Protein AF-A0A7J9GNS4-F1 (afdb_monomer)

Foldseek 3Di:
DVVLCVVQPDDCQSVVVVVVVVVQQVVAFDQDPVHRRHGQWDWDKAFDADPVRHTPHIDIDIHGDPDDPDD

Nearest PDB structures (foldseek):
  1w9k-assembly1_A  TM=9.152E-01  e=1.071E-05  Dictyostelium discoideum
  1b7t-assembly1_A  TM=8.888E-01  e=2.904E-05  Argopecten irradians
  7plz-assembly1_D  TM=8.388E-01  e=2.379E-05  Gallus gallus
  7pm6-assembly1_D  TM=8.193E-01  e=3.104E-05  Gallus gallus
  8efh-assembly1_A  TM=8.825E-01  e=5.285E-05  Homo sapiens

InterPro domains:
  IPR001609 Myosin head, motor domain-like [PF00063] (1-62)
  IPR001609 Myosin head, motor domain-like [PS51456] (1-71)
  IPR027417 P-loop containing nucleoside triphosphate hydrolase [SSF52540] (1-65)
  IPR036961 Kinesin motor domain superfamily [G3DSA:3.40.850.10] (1-67)

Structure (mmCIF, N/CA/C/O backbone):
data_AF-A0A7J9GNS4-F1
#
_entry.id   AF-A0A7J9GNS4-F1
#
loop_
_atom_site.group_PDB
_atom_site.id
_atom_site.type_symbol
_atom_site.labe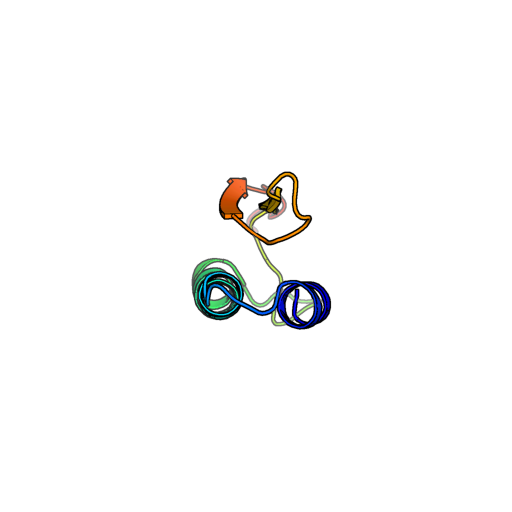l_atom_id
_atom_site.label_alt_id
_atom_site.label_comp_id
_atom_site.label_asym_id
_atom_site.label_entity_id
_atom_site.label_seq_id
_atom_site.pdbx_PDB_ins_code
_atom_site.Cartn_x
_atom_site.Cartn_y
_atom_site.Cartn_z
_atom_site.occupancy
_atom_site.B_iso_or_equiv
_atom_site.auth_seq_id
_atom_site.auth_comp_id
_atom_site.auth_asym_id
_atom_site.auth_atom_id
_atom_site.pdbx_PDB_model_num
ATOM 1 N N . MET A 1 1 ? 2.422 -3.526 5.660 1.00 64.12 1 MET A N 1
ATOM 2 C CA . MET A 1 1 ? 0.980 -3.357 5.968 1.00 64.12 1 MET A CA 1
ATOM 3 C C . MET A 1 1 ? 0.314 -4.586 6.586 1.00 64.12 1 MET A C 1
ATOM 5 O O . MET A 1 1 ? -0.722 -4.412 7.208 1.00 64.12 1 MET A O 1
ATOM 9 N N . GLN A 1 2 ? 0.886 -5.794 6.494 1.00 73.50 2 GLN A N 1
ATOM 10 C CA . GLN A 1 2 ? 0.250 -7.008 7.037 1.00 73.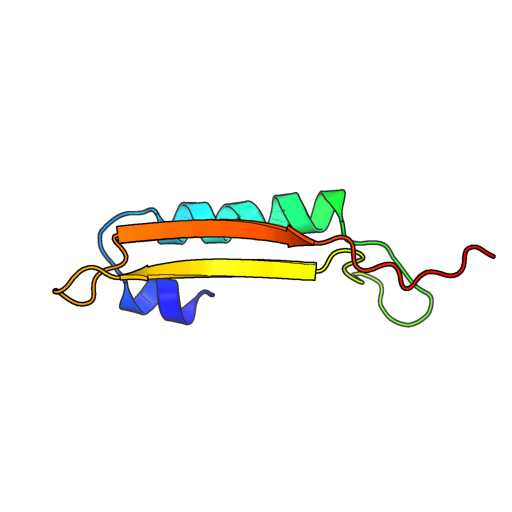50 2 GLN A CA 1
ATOM 11 C C . GLN A 1 2 ? -0.014 -6.956 8.553 1.00 73.50 2 GLN A C 1
ATOM 13 O O . GLN A 1 2 ? -1.061 -7.401 8.999 1.00 73.50 2 GLN A O 1
ATOM 18 N N . TYR A 1 3 ? 0.877 -6.338 9.334 1.00 75.94 3 TYR A N 1
ATOM 19 C CA . TYR A 1 3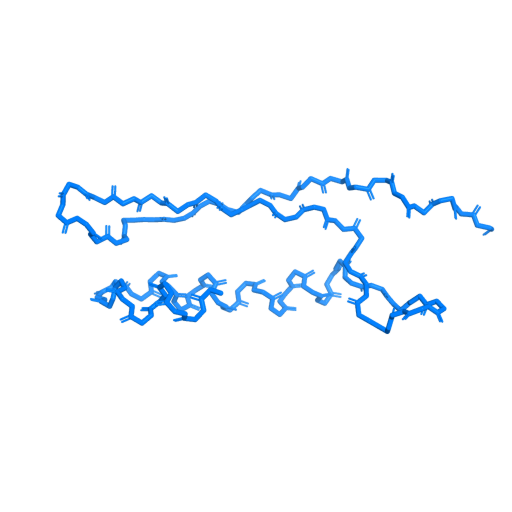 ? 0.679 -6.154 10.779 1.00 75.94 3 TYR A CA 1
ATOM 20 C C . TYR A 1 3 ? -0.561 -5.309 11.114 1.00 75.94 3 TYR A C 1
ATOM 22 O O . TYR A 1 3 ? -1.335 -5.630 12.007 1.00 75.94 3 TYR A O 1
ATOM 30 N N . LEU A 1 4 ? -0.776 -4.241 10.349 1.00 69.25 4 LEU A N 1
ATOM 31 C CA . LEU A 1 4 ? -1.869 -3.297 10.566 1.00 69.25 4 LEU A CA 1
ATOM 32 C C . LEU A 1 4 ? -3.213 -3.900 10.119 1.00 69.25 4 LEU A C 1
ATOM 34 O O . LEU A 1 4 ? -4.228 -3.685 10.771 1.00 69.25 4 LEU A O 1
ATOM 38 N N . ALA A 1 5 ? -3.189 -4.748 9.085 1.00 71.44 5 ALA A N 1
ATOM 39 C CA . ALA A 1 5 ? -4.317 -5.590 8.691 1.00 71.44 5 ALA A CA 1
ATOM 40 C C . ALA A 1 5 ? -4.676 -6.641 9.756 1.00 71.44 5 ALA A C 1
ATOM 42 O O . ALA A 1 5 ? -5.850 -6.856 10.033 1.00 71.44 5 ALA A O 1
ATOM 43 N N . ALA A 1 6 ? -3.674 -7.261 10.388 1.00 72.81 6 ALA A N 1
ATOM 44 C CA . ALA A 1 6 ? -3.893 -8.250 11.442 1.00 72.81 6 ALA A CA 1
ATOM 45 C C . ALA A 1 6 ? -4.501 -7.636 12.717 1.00 72.81 6 ALA A C 1
ATOM 47 O O . ALA A 1 6 ? -5.320 -8.274 13.372 1.00 72.81 6 ALA A O 1
ATOM 48 N N . LEU A 1 7 ? -4.131 -6.395 13.057 1.00 68.62 7 LEU A N 1
ATOM 49 C CA . LEU A 1 7 ? -4.679 -5.674 14.212 1.00 68.62 7 LEU A CA 1
ATOM 50 C C . LEU A 1 7 ? -6.046 -5.034 13.944 1.00 68.62 7 LEU A C 1
ATOM 52 O O . LEU A 1 7 ? -6.875 -4.960 14.845 1.00 68.62 7 LEU A O 1
ATOM 56 N N . GLY A 1 8 ? -6.285 -4.561 12.720 1.00 65.12 8 GLY A N 1
ATOM 57 C CA . GLY A 1 8 ? -7.519 -3.870 12.335 1.00 65.12 8 GLY A CA 1
ATOM 58 C C . GLY A 1 8 ? -8.717 -4.782 12.066 1.00 65.12 8 GLY A C 1
ATOM 59 O O . GLY A 1 8 ? -9.741 -4.278 11.606 1.00 65.12 8 GLY A O 1
ATOM 60 N N . GLY A 1 9 ? -8.582 -6.089 12.325 1.00 59.16 9 GLY A N 1
ATOM 61 C CA . GLY A 1 9 ? -9.494 -7.152 11.910 1.00 59.16 9 GLY A CA 1
ATOM 62 C C . GLY A 1 9 ? -10.971 -6.802 12.079 1.00 59.16 9 GLY A C 1
ATOM 63 O O . GLY A 1 9 ? -11.478 -6.689 13.197 1.00 59.16 9 GLY A O 1
ATOM 64 N N . GLY A 1 10 ? -11.675 -6.652 10.955 1.00 61.22 10 GLY A N 1
ATOM 65 C CA . GLY A 1 10 ? -13.130 -6.586 10.999 1.00 61.22 10 GLY A CA 1
ATOM 66 C C . GLY A 1 10 ? -13.852 -5.993 9.796 1.00 61.22 10 GLY A C 1
ATOM 67 O O . GLY A 1 10 ? -15.051 -6.237 9.704 1.00 61.22 10 GLY A O 1
ATOM 68 N N . SER A 1 11 ? -13.208 -5.240 8.893 1.00 64.25 11 SER A N 1
ATOM 69 C CA . SER A 1 11 ? -13.944 -4.582 7.793 1.00 64.25 11 SER A CA 1
ATOM 70 C C . SER A 1 11 ? -13.560 -5.029 6.382 1.00 64.25 11 SER A C 1
ATOM 72 O O . SER A 1 11 ? -14.255 -4.661 5.439 1.00 64.25 11 SER A O 1
ATOM 74 N N . GLY A 1 12 ? -12.508 -5.841 6.201 1.00 70.62 12 GLY A N 1
ATOM 75 C CA . GLY A 1 12 ? -12.078 -6.332 4.884 1.00 70.62 12 GLY A CA 1
ATOM 76 C C . GLY A 1 12 ? -11.378 -5.275 4.020 1.00 70.62 12 GLY A C 1
ATOM 77 O O . GLY A 1 12 ? -10.716 -5.618 3.038 1.00 70.62 12 GLY A O 1
ATOM 78 N N . ILE A 1 13 ? -11.437 -4.003 4.422 1.00 74.50 13 ILE A N 1
ATOM 79 C CA . ILE A 1 13 ? -10.747 -2.871 3.793 1.00 74.50 13 ILE A CA 1
ATOM 80 C C . ILE A 1 13 ? -9.230 -3.094 3.827 1.00 74.50 13 ILE A C 1
ATOM 82 O O . ILE A 1 13 ? -8.519 -2.793 2.871 1.00 74.50 13 ILE A O 1
ATOM 86 N N . GLU A 1 14 ? -8.715 -3.690 4.901 1.00 76.19 14 GLU A N 1
ATOM 87 C CA . GLU A 1 14 ? -7.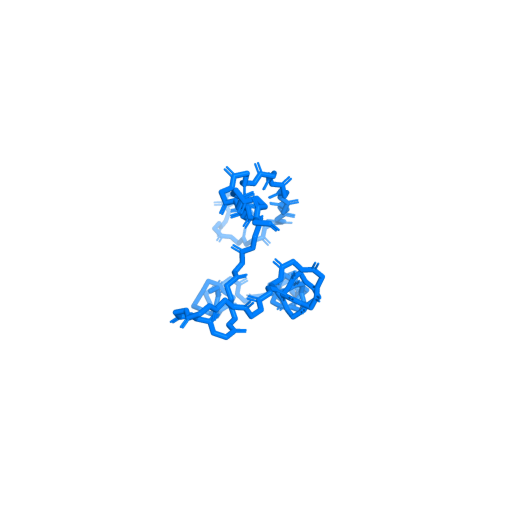310 -4.057 5.034 1.00 76.19 14 GLU A CA 1
ATOM 88 C C . GLU A 1 14 ? -6.829 -5.003 3.928 1.00 76.19 14 GLU A C 1
ATOM 90 O O . GLU A 1 14 ? -5.698 -4.887 3.448 1.00 76.19 14 GLU A O 1
ATOM 95 N N . TYR A 1 15 ? -7.700 -5.909 3.484 1.00 78.06 15 TYR A N 1
ATOM 96 C CA . TYR A 1 15 ? -7.392 -6.862 2.431 1.00 78.06 15 TYR A CA 1
ATOM 97 C C . TYR A 1 15 ? -7.413 -6.198 1.052 1.00 78.06 15 TYR A C 1
ATOM 99 O O . TYR A 1 15 ? -6.557 -6.497 0.216 1.00 78.06 15 TYR A O 1
ATOM 107 N N . GLU A 1 16 ? -8.319 -5.244 0.829 1.00 78.69 16 GLU A N 1
ATOM 108 C CA . GLU A 1 16 ? -8.310 -4.425 -0.384 1.00 78.69 16 GLU A CA 1
ATOM 109 C C . GLU A 1 16 ? -7.031 -3.594 -0.489 1.00 78.69 16 GLU A C 1
ATOM 111 O O . GLU A 1 16 ? -6.359 -3.638 -1.516 1.00 78.69 16 GLU A O 1
ATOM 116 N N . ILE A 1 17 ? -6.615 -2.931 0.594 1.00 77.31 17 ILE A N 1
ATOM 117 C CA . ILE A 1 17 ? -5.371 -2.147 0.618 1.00 77.31 17 ILE A CA 1
ATOM 118 C C . ILE A 1 17 ? -4.152 -3.029 0.298 1.00 77.31 17 ILE A C 1
ATOM 120 O O . ILE A 1 17 ? -3.246 -2.605 -0.430 1.00 77.31 17 ILE A O 1
ATOM 124 N N . LEU A 1 18 ? -4.116 -4.258 0.827 1.00 79.50 18 LEU A N 1
ATOM 125 C CA . LEU A 1 18 ? -3.058 -5.227 0.531 1.00 79.50 18 LEU A CA 1
ATOM 126 C C . LEU A 1 18 ? -3.081 -5.677 -0.936 1.00 79.50 18 LEU A C 1
ATOM 128 O O . LEU A 1 18 ? -2.016 -5.796 -1.541 1.00 79.50 18 LEU A O 1
ATOM 132 N N . LYS A 1 19 ? -4.263 -5.867 -1.534 1.00 81.94 19 LYS A N 1
ATOM 133 C CA . LYS A 1 19 ? -4.416 -6.187 -2.965 1.00 81.94 19 LYS A CA 1
ATOM 134 C C . LYS A 1 19 ? -3.981 -5.051 -3.889 1.00 81.94 19 LYS A C 1
ATOM 136 O O . LYS A 1 19 ? -3.550 -5.315 -5.010 1.00 81.94 19 LYS A O 1
ATOM 141 N N . THR A 1 20 ? -4.026 -3.804 -3.429 1.00 79.56 20 THR A N 1
ATOM 142 C CA . THR A 1 20 ? -3.576 -2.658 -4.228 1.00 79.56 20 THR A CA 1
ATOM 143 C C . THR A 1 20 ? -2.047 -2.585 -4.352 1.00 79.56 20 THR A C 1
ATOM 145 O O . THR A 1 20 ? -1.548 -1.960 -5.285 1.00 79.56 20 THR A O 1
ATOM 148 N N . ASN A 1 21 ? -1.271 -3.217 -3.456 1.00 78.88 21 ASN A N 1
ATOM 149 C CA . ASN A 1 21 ? 0.201 -3.250 -3.551 1.00 78.88 21 ASN A CA 1
ATOM 150 C C . ASN A 1 21 ? 0.687 -3.888 -4.869 1.00 78.88 21 ASN A C 1
ATOM 152 O O . ASN A 1 21 ? 1.341 -3.178 -5.625 1.00 78.88 21 ASN A O 1
ATOM 156 N N . PRO A 1 22 ? 0.326 -5.146 -5.200 1.00 83.00 22 PRO A N 1
ATOM 157 C CA . PRO A 1 22 ? 0.739 -5.787 -6.450 1.00 83.00 22 PRO A CA 1
ATOM 158 C C . PRO A 1 22 ? 0.396 -4.986 -7.709 1.00 83.00 22 PRO A C 1
ATOM 160 O O . PRO A 1 22 ? 1.185 -4.946 -8.645 1.00 83.00 22 PRO A O 1
ATOM 163 N N . ILE A 1 23 ? -0.764 -4.321 -7.722 1.00 80.94 23 ILE A N 1
ATOM 164 C CA . ILE A 1 23 ? -1.202 -3.498 -8.856 1.00 80.94 23 ILE A CA 1
ATOM 165 C C . ILE A 1 23 ? -0.264 -2.298 -9.020 1.00 80.94 23 ILE A C 1
ATOM 167 O O . ILE A 1 23 ? 0.256 -2.053 -10.103 1.00 80.94 23 ILE A O 1
ATOM 171 N N . LEU A 1 24 ? -0.008 -1.564 -7.937 1.00 77.75 24 LEU A N 1
ATOM 172 C CA . LEU A 1 24 ? 0.871 -0.395 -7.973 1.00 77.75 24 LEU A CA 1
ATOM 173 C C . LEU A 1 24 ? 2.329 -0.774 -8.260 1.00 77.75 24 LEU A C 1
ATOM 175 O O . LEU A 1 24 ? 3.025 -0.030 -8.942 1.00 77.75 24 LEU A O 1
ATOM 179 N N . GLU A 1 25 ? 2.774 -1.938 -7.789 1.00 79.62 25 GLU A N 1
ATOM 180 C CA . GLU A 1 25 ? 4.090 -2.480 -8.124 1.00 79.62 25 GLU A CA 1
ATOM 181 C C . GLU A 1 25 ? 4.188 -2.832 -9.614 1.00 79.62 25 GLU A C 1
ATOM 183 O O . GLU A 1 25 ? 5.149 -2.434 -10.261 1.00 79.62 25 GLU A O 1
ATOM 188 N N . ALA A 1 26 ? 3.172 -3.473 -10.198 1.00 76.81 26 ALA A N 1
ATOM 189 C CA . ALA A 1 26 ? 3.166 -3.810 -11.622 1.00 76.81 26 ALA A CA 1
ATOM 190 C C . ALA A 1 26 ? 3.208 -2.575 -12.542 1.00 76.81 26 ALA A C 1
ATOM 192 O O . ALA A 1 26 ? 3.828 -2.623 -13.602 1.00 76.81 26 ALA A O 1
ATOM 193 N N . PHE A 1 27 ? 2.565 -1.469 -12.151 1.00 75.81 27 PHE A N 1
ATOM 194 C CA . PHE A 1 27 ? 2.544 -0.238 -12.954 1.00 75.81 27 PHE A CA 1
ATOM 195 C C . PHE A 1 27 ? 3.709 0.713 -12.680 1.00 75.81 27 PHE A C 1
ATOM 197 O O . PHE A 1 27 ? 4.038 1.538 -13.531 1.00 75.81 27 PHE A O 1
ATOM 204 N N . GLY A 1 28 ? 4.288 0.663 -11.485 1.00 71.50 28 GLY A N 1
ATOM 205 C CA . GLY A 1 28 ? 5.199 1.700 -11.018 1.00 71.50 28 GLY A CA 1
ATOM 206 C C . GLY A 1 28 ? 6.570 1.204 -10.580 1.00 71.50 28 GLY A C 1
ATOM 207 O O . GLY A 1 28 ? 7.437 2.037 -10.301 1.00 71.50 28 GLY A O 1
ATOM 208 N N . ASN A 1 29 ? 6.794 -0.110 -10.526 1.00 79.50 29 ASN A N 1
ATOM 209 C CA . ASN A 1 29 ? 8.122 -0.654 -10.304 1.00 79.50 29 ASN A CA 1
ATOM 210 C C . ASN A 1 29 ? 8.799 -0.934 -11.640 1.00 79.50 29 ASN A C 1
ATOM 212 O O . ASN A 1 29 ? 8.207 -1.470 -12.573 1.00 79.50 29 ASN A O 1
ATOM 216 N N . ALA A 1 30 ? 10.071 -0.572 -11.709 1.00 75.44 30 ALA A N 1
ATOM 217 C CA . ALA A 1 30 ? 10.926 -0.878 -12.835 1.00 75.44 30 ALA A CA 1
ATOM 218 C C . ALA A 1 30 ? 12.203 -1.543 -12.332 1.00 75.44 30 ALA A C 1
ATOM 220 O O . ALA A 1 30 ? 12.706 -1.249 -11.239 1.00 75.44 30 ALA A O 1
ATOM 221 N N . LYS A 1 31 ? 12.758 -2.414 -13.169 1.00 79.62 31 LYS A N 1
ATOM 222 C CA . LYS A 1 31 ? 14.093 -2.951 -12.957 1.00 79.62 31 LYS A CA 1
ATOM 223 C C . LYS A 1 31 ? 15.128 -1.845 -13.152 1.00 79.62 31 LYS A C 1
ATOM 225 O O . LYS A 1 31 ? 15.137 -1.153 -14.165 1.00 79.62 31 LYS A O 1
ATOM 230 N N . THR A 1 32 ? 16.020 -1.705 -12.180 1.00 75.06 32 THR A N 1
ATOM 231 C CA . THR A 1 32 ? 17.188 -0.817 -12.231 1.00 75.06 32 THR A CA 1
ATOM 232 C C . THR A 1 32 ? 18.461 -1.645 -12.090 1.00 75.06 32 THR A C 1
ATOM 234 O O . THR A 1 32 ? 18.412 -2.798 -11.675 1.00 75.06 32 THR A O 1
ATOM 237 N N . LEU A 1 33 ? 19.623 -1.048 -12.363 1.00 75.06 33 LEU A N 1
ATOM 238 C CA . LEU A 1 33 ? 20.920 -1.720 -12.201 1.00 75.06 33 LEU A CA 1
ATOM 239 C C . LEU A 1 33 ? 21.199 -2.210 -10.763 1.00 75.06 33 LEU A C 1
ATOM 241 O O . LEU A 1 33 ? 22.029 -3.092 -10.580 1.00 75.06 33 LEU A O 1
ATOM 245 N N . ARG A 1 34 ? 20.543 -1.633 -9.742 1.00 77.38 34 ARG A N 1
ATOM 246 C CA . ARG A 1 34 ? 20.776 -1.949 -8.315 1.00 77.38 34 ARG A CA 1
ATOM 247 C C . ARG A 1 34 ? 19.623 -2.698 -7.645 1.00 77.38 34 ARG A C 1
ATOM 249 O O . ARG A 1 34 ? 19.839 -3.311 -6.607 1.00 77.38 34 ARG A O 1
ATOM 256 N N . ASN A 1 35 ? 18.411 -2.609 -8.187 1.00 77.81 35 ASN A N 1
ATOM 257 C CA . ASN A 1 35 ? 17.220 -3.251 -7.639 1.00 77.81 35 ASN A CA 1
ATOM 258 C C . ASN A 1 35 ? 16.262 -3.611 -8.779 1.00 77.81 35 ASN A C 1
ATOM 260 O O . ASN A 1 35 ? 15.814 -2.727 -9.516 1.00 77.81 35 ASN A O 1
ATOM 264 N N . ASP A 1 36 ? 15.930 -4.894 -8.888 1.00 79.00 36 ASP A N 1
ATOM 265 C CA . ASP A 1 36 ? 15.011 -5.426 -9.895 1.00 79.00 36 ASP A CA 1
ATOM 266 C C . ASP A 1 36 ? 13.551 -4.979 -9.689 1.00 79.00 36 ASP A C 1
ATOM 268 O O . ASP A 1 36 ? 12.774 -5.017 -10.638 1.00 79.00 36 ASP A O 1
ATOM 272 N N . ASN A 1 37 ? 13.185 -4.508 -8.490 1.00 77.50 37 ASN A N 1
ATOM 273 C CA . ASN A 1 37 ? 11.835 -4.054 -8.138 1.00 77.50 37 ASN A CA 1
ATOM 274 C C . ASN A 1 37 ? 11.866 -2.634 -7.538 1.00 77.50 37 ASN A C 1
ATOM 276 O O . ASN A 1 37 ? 11.439 -2.400 -6.406 1.00 77.50 37 ASN A O 1
ATOM 280 N N . SER A 1 38 ? 12.460 -1.677 -8.261 1.00 72.06 38 SER A N 1
ATOM 281 C CA . SER A 1 38 ? 12.570 -0.293 -7.792 1.00 72.06 38 SER A CA 1
ATOM 282 C C . SER A 1 38 ? 11.283 0.480 -8.077 1.00 72.06 38 SER A C 1
ATOM 284 O O . SER A 1 38 ? 10.960 0.745 -9.236 1.00 72.06 38 SER A O 1
ATOM 286 N N . SER A 1 39 ? 10.560 0.885 -7.030 1.00 72.25 39 SER A N 1
ATOM 287 C CA . SER A 1 39 ? 9.409 1.783 -7.166 1.00 72.25 39 SER A CA 1
ATOM 288 C C . SER A 1 39 ? 9.847 3.161 -7.660 1.00 72.25 39 SER A C 1
ATOM 290 O O . SER A 1 39 ? 10.676 3.837 -7.049 1.00 72.25 39 SER A O 1
ATOM 292 N N . ARG A 1 40 ? 9.264 3.595 -8.778 1.00 74.00 40 ARG A N 1
ATOM 293 C CA . ARG A 1 40 ? 9.514 4.897 -9.420 1.00 74.00 40 ARG A CA 1
ATOM 294 C C . ARG A 1 40 ? 8.468 5.955 -9.056 1.00 74.00 40 ARG A C 1
ATOM 296 O O . ARG A 1 40 ? 8.451 7.048 -9.616 1.00 74.00 40 ARG A O 1
ATOM 303 N N . PHE A 1 41 ? 7.611 5.639 -8.093 1.00 74.88 41 PHE A N 1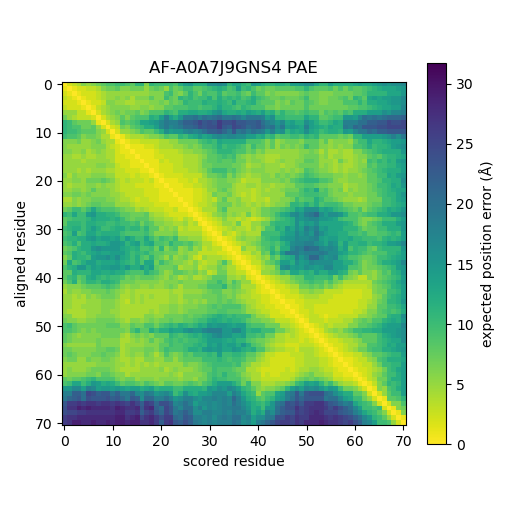
ATOM 304 C CA . PHE A 1 41 ? 6.606 6.525 -7.524 1.00 74.88 41 PHE A CA 1
ATOM 305 C C . PHE A 1 41 ? 6.722 6.530 -5.999 1.00 74.88 41 PHE A C 1
ATOM 307 O O . PHE A 1 41 ? 7.048 5.521 -5.375 1.00 74.88 41 PHE A O 1
ATOM 314 N N . GLY A 1 42 ? 6.440 7.680 -5.396 1.00 75.19 42 GLY A N 1
ATOM 315 C CA . GLY A 1 42 ? 6.197 7.785 -3.968 1.00 75.19 42 GLY A CA 1
ATOM 316 C C . GLY A 1 42 ? 4.791 7.287 -3.670 1.00 75.19 42 GLY A C 1
ATOM 317 O O . GLY A 1 42 ? 3.824 7.761 -4.268 1.00 75.19 42 GLY A O 1
ATOM 318 N N . LYS A 1 43 ? 4.672 6.337 -2.745 1.00 78.19 43 LYS A N 1
ATOM 319 C CA . LYS A 1 43 ? 3.384 5.844 -2.263 1.00 78.19 43 LYS A CA 1
ATOM 320 C C . LYS A 1 43 ? 3.105 6.425 -0.883 1.00 78.19 43 LYS A C 1
ATOM 322 O O . LYS A 1 43 ? 3.797 6.080 0.071 1.00 78.19 43 LYS A O 1
ATOM 327 N N . LEU A 1 44 ? 2.078 7.262 -0.773 1.00 82.00 44 LEU A N 1
ATOM 328 C CA . LEU A 1 44 ? 1.539 7.701 0.509 1.00 82.00 44 LEU A CA 1
ATOM 329 C C . LEU A 1 44 ? 0.258 6.918 0.793 1.00 82.00 44 LEU A C 1
ATOM 331 O O . LEU A 1 44 ? -0.638 6.855 -0.047 1.00 82.00 44 LEU A O 1
ATOM 335 N N . ILE A 1 45 ? 0.186 6.293 1.964 1.00 83.50 45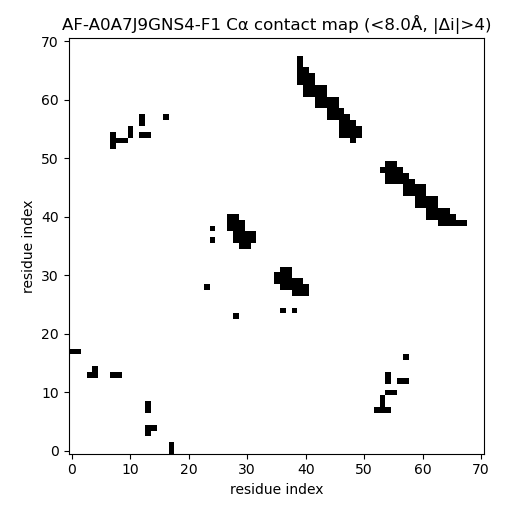 ILE A N 1
ATOM 336 C CA . ILE A 1 45 ? -0.988 5.542 2.411 1.00 83.50 45 ILE A CA 1
ATOM 337 C C . ILE A 1 45 ? -1.467 6.185 3.704 1.00 83.50 45 ILE A C 1
ATOM 339 O O . ILE A 1 45 ? -0.823 6.054 4.741 1.00 83.50 45 ILE A O 1
ATOM 343 N N . GLU A 1 46 ? -2.589 6.884 3.627 1.00 85.62 46 GLU A N 1
ATOM 344 C CA . GLU A 1 46 ? -3.291 7.439 4.779 1.00 85.62 46 GLU A CA 1
ATOM 345 C C . GLU A 1 46 ? -4.282 6.389 5.276 1.00 85.62 46 GLU A C 1
ATOM 347 O O . GLU A 1 46 ? -5.101 5.894 4.503 1.00 85.62 46 GLU A O 1
ATOM 352 N N . ILE A 1 47 ? -4.203 6.023 6.553 1.00 83.56 47 ILE A N 1
ATOM 353 C CA . ILE A 1 47 ? -5.113 5.059 7.180 1.00 83.56 47 ILE A CA 1
ATOM 354 C C . ILE A 1 47 ? -5.961 5.820 8.187 1.00 83.56 47 ILE A C 1
ATOM 356 O O . ILE A 1 47 ? -5.432 6.465 9.090 1.00 83.56 47 ILE A O 1
ATOM 360 N N . HIS A 1 48 ? -7.276 5.771 8.010 1.00 85.38 48 HIS A N 1
ATOM 361 C CA . HIS A 1 48 ? -8.232 6.460 8.860 1.00 85.38 48 HIS A CA 1
ATOM 362 C C . HIS A 1 48 ? -8.771 5.484 9.899 1.00 85.38 48 HIS A C 1
ATOM 364 O O . HIS A 1 48 ? -9.348 4.447 9.558 1.00 85.38 48 HIS A O 1
ATOM 370 N N . PHE A 1 49 ? -8.611 5.838 11.170 1.00 83.25 49 PHE A N 1
ATOM 371 C CA . PHE A 1 49 ? -9.138 5.072 12.292 1.00 83.25 49 PHE A CA 1
ATOM 372 C C . PHE A 1 49 ? -10.407 5.734 12.828 1.00 83.25 49 PHE A C 1
ATOM 374 O O . PHE A 1 49 ? -10.524 6.956 12.861 1.00 83.25 49 PHE A O 1
ATOM 381 N N . SER A 1 50 ? -11.368 4.911 13.231 1.00 82.56 50 SER A N 1
ATOM 382 C CA . SER A 1 50 ? -12.535 5.345 14.002 1.00 82.56 50 SER A CA 1
ATOM 383 C C . SER A 1 50 ? -12.158 5.589 15.467 1.00 82.56 50 SER A C 1
ATOM 385 O O . SER A 1 50 ? -11.133 5.092 15.932 1.00 82.56 50 SER A O 1
ATOM 387 N N . GLU A 1 51 ? -13.020 6.271 16.228 1.00 83.56 51 GLU A N 1
ATOM 388 C CA . GLU A 1 51 ? -12.844 6.475 17.681 1.00 83.56 51 GLU A CA 1
ATOM 389 C C . GLU A 1 51 ? -12.671 5.162 18.462 1.00 83.56 51 GLU A C 1
ATOM 391 O O . GLU A 1 51 ? -12.036 5.131 19.509 1.00 83.56 51 GLU A O 1
ATOM 396 N N . THR A 1 52 ? -13.179 4.051 17.920 1.00 82.00 52 THR A N 1
ATOM 397 C CA . THR A 1 52 ? -13.025 2.707 18.500 1.00 82.00 52 THR A CA 1
ATOM 398 C C . THR A 1 52 ? -11.688 2.029 18.164 1.00 82.00 52 THR A C 1
ATOM 400 O O . THR A 1 52 ? -11.490 0.866 18.502 1.00 82.00 52 THR A O 1
ATOM 403 N N . GLY A 1 53 ? -10.776 2.715 17.464 1.00 75.62 53 GLY A N 1
ATOM 404 C CA . GLY A 1 53 ? -9.473 2.185 17.044 1.00 75.62 53 GLY A CA 1
ATOM 405 C C . GLY A 1 53 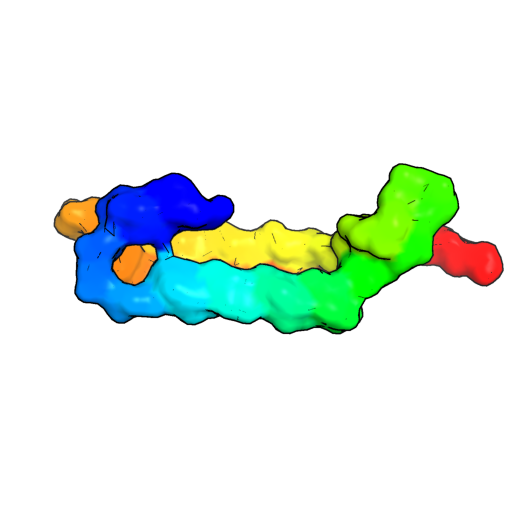? -9.522 1.259 15.822 1.00 75.62 53 GLY A C 1
ATOM 406 O O . GLY A 1 53 ? -8.487 0.758 15.387 1.00 75.62 53 GLY A O 1
ATOM 407 N N . LYS A 1 54 ? -10.705 1.036 15.235 1.00 78.12 54 LYS A N 1
ATOM 408 C CA . LYS A 1 54 ? -10.877 0.213 14.026 1.00 78.12 54 LYS A CA 1
ATOM 409 C C . LYS A 1 54 ? -10.568 0.999 12.759 1.00 78.12 54 LYS A C 1
ATOM 411 O O . LYS A 1 54 ? -10.873 2.192 12.692 1.00 78.12 54 LYS A O 1
ATOM 416 N N . ILE A 1 55 ? -10.044 0.317 11.741 1.00 77.75 55 ILE A N 1
ATOM 417 C CA . ILE A 1 55 ? -9.797 0.898 10.417 1.00 77.75 55 ILE A CA 1
ATOM 418 C C . ILE A 1 55 ? -11.145 1.215 9.759 1.00 77.75 55 ILE A C 1
ATOM 420 O O . ILE A 1 55 ? -11.925 0.318 9.446 1.00 77.75 55 ILE A O 1
ATOM 424 N N . SER A 1 56 ? -11.409 2.505 9.571 1.00 80.62 56 SER A N 1
ATOM 425 C CA . SER A 1 56 ? -12.622 3.027 8.931 1.00 80.62 56 SER A CA 1
ATOM 426 C C . SER A 1 56 ? -12.430 3.199 7.421 1.00 80.62 56 SER A C 1
ATOM 428 O O . SER A 1 56 ? -13.368 3.065 6.642 1.00 80.62 56 SER A O 1
ATOM 430 N N . GLY A 1 57 ? -11.193 3.451 6.986 1.00 81.56 57 GLY A N 1
ATOM 431 C CA . GLY A 1 57 ? -10.861 3.585 5.573 1.00 81.56 57 GLY A CA 1
ATOM 432 C C . GLY A 1 57 ? -9.374 3.813 5.342 1.00 81.56 57 GLY A C 1
ATOM 433 O O . GLY A 1 57 ? -8.600 3.977 6.286 1.00 81.56 57 GLY A O 1
ATOM 434 N N . ALA A 1 58 ? -8.975 3.848 4.076 1.00 83.56 58 ALA A N 1
ATOM 435 C CA . ALA A 1 58 ? -7.644 4.287 3.690 1.00 83.56 58 ALA A CA 1
ATOM 436 C C . ALA A 1 58 ? -7.672 5.037 2.364 1.00 83.56 58 ALA A C 1
ATOM 438 O O . ALA A 1 58 ? -8.476 4.746 1.479 1.00 83.56 58 ALA A O 1
ATOM 439 N N . LYS A 1 59 ? -6.749 5.982 2.220 1.00 84.44 59 LYS A N 1
ATOM 440 C CA . LYS A 1 59 ? -6.534 6.743 0.999 1.00 84.44 59 LYS A CA 1
ATOM 441 C C . LYS A 1 59 ? -5.104 6.525 0.537 1.00 84.44 59 LYS A C 1
ATOM 443 O O . LYS A 1 59 ? -4.150 6.771 1.269 1.00 84.44 59 LYS A O 1
ATOM 448 N N . ILE A 1 60 ? -4.958 6.046 -0.692 1.00 82.75 60 ILE A N 1
ATOM 449 C CA . ILE A 1 60 ? -3.651 5.871 -1.320 1.00 82.75 60 ILE A CA 1
ATOM 450 C C . ILE A 1 60 ? -3.445 7.039 -2.275 1.00 82.75 60 ILE A C 1
ATOM 452 O O . ILE A 1 60 ? -4.225 7.230 -3.206 1.00 82.75 60 ILE A O 1
ATOM 456 N N . GLN A 1 61 ? -2.396 7.817 -2.041 1.00 82.88 61 GLN A N 1
ATOM 457 C CA . GLN A 1 61 ? -1.980 8.901 -2.919 1.00 82.88 61 GLN A CA 1
ATOM 458 C C . GLN A 1 61 ? -0.649 8.530 -3.572 1.00 82.88 61 GLN A C 1
ATOM 460 O O . GLN A 1 61 ? 0.297 8.094 -2.912 1.00 82.88 61 GLN A O 1
ATOM 465 N N . THR A 1 62 ? -0.595 8.685 -4.892 1.00 77.19 62 THR A N 1
ATOM 466 C CA . THR A 1 62 ? 0.607 8.424 -5.683 1.00 77.19 62 THR A CA 1
ATOM 467 C C . THR A 1 62 ? 1.265 9.755 -6.007 1.00 77.19 62 THR A C 1
ATOM 469 O O . THR A 1 62 ? 0.695 10.567 -6.732 1.00 77.19 62 THR A O 1
ATOM 472 N N . CYS A 1 63 ? 2.469 9.975 -5.490 1.00 70.00 63 CYS A N 1
ATOM 473 C CA . CYS A 1 63 ? 3.293 11.127 -5.836 1.00 70.00 63 CYS A CA 1
ATOM 474 C C . CYS A 1 63 ? 4.347 10.706 -6.863 1.00 70.00 63 CYS A C 1
ATOM 476 O O . CYS A 1 63 ? 5.026 9.693 -6.689 1.00 70.00 63 CYS A O 1
ATOM 478 N N . LYS A 1 64 ? 4.535 11.488 -7.932 1.00 60.56 64 LYS A N 1
ATOM 479 C CA . LYS A 1 64 ? 5.657 11.265 -8.853 1.00 60.56 64 LYS A CA 1
ATOM 480 C C . LYS A 1 64 ? 6.958 11.626 -8.145 1.00 60.56 64 LYS A C 1
ATOM 482 O O . LYS A 1 64 ? 7.207 12.791 -7.854 1.00 60.56 64 LYS A O 1
ATOM 487 N N . LEU A 1 65 ? 7.790 10.620 -7.902 1.00 57.00 65 LEU A N 1
AT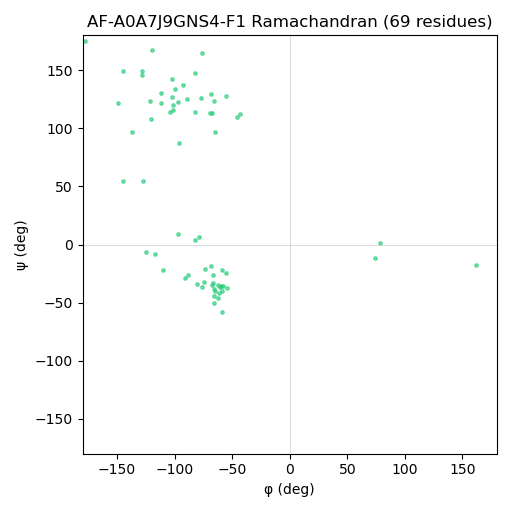OM 488 C CA . LEU A 1 65 ? 9.156 10.800 -7.435 1.00 57.00 65 LEU A CA 1
ATOM 489 C C . LEU A 1 65 ? 10.068 10.754 -8.669 1.00 57.00 65 LEU A C 1
ATOM 491 O O . LEU A 1 65 ? 10.533 9.696 -9.102 1.00 57.00 65 LEU A O 1
ATOM 495 N N . ILE A 1 66 ? 10.259 11.923 -9.291 1.00 52.75 66 ILE A N 1
ATOM 496 C CA . ILE A 1 66 ? 11.260 12.115 -10.347 1.00 52.75 66 ILE A CA 1
ATOM 497 C C . ILE A 1 66 ? 12.635 11.909 -9.706 1.00 52.75 66 ILE A C 1
ATOM 499 O O . ILE A 1 66 ? 13.191 12.798 -9.080 1.00 52.75 66 ILE A O 1
ATOM 503 N N . PHE A 1 67 ? 13.158 10.698 -9.849 1.00 55.38 67 PHE A N 1
ATOM 504 C CA . PHE A 1 67 ? 14.567 10.351 -9.657 1.00 55.38 67 PHE A CA 1
ATOM 505 C C . PHE A 1 67 ? 14.939 9.272 -10.665 1.00 55.38 67 PHE A C 1
ATOM 507 O O . PHE A 1 67 ? 15.356 8.175 -10.313 1.00 55.38 67 PHE A O 1
ATOM 514 N N . THR A 1 68 ? 14.691 9.555 -11.933 1.00 47.72 68 THR A N 1
ATOM 515 C CA . THR A 1 68 ? 15.404 8.914 -13.030 1.00 47.72 68 THR A CA 1
ATOM 516 C C . THR A 1 6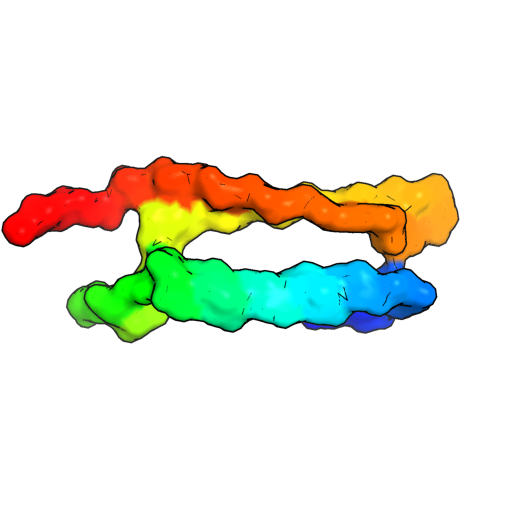8 ? 15.698 10.047 -13.979 1.00 47.72 68 THR A C 1
ATOM 518 O O . THR A 1 68 ? 14.828 10.480 -14.725 1.00 47.72 68 THR A O 1
ATOM 521 N N . THR A 1 69 ? 16.911 10.578 -13.862 1.00 48.06 69 THR A N 1
ATOM 522 C CA . THR A 1 69 ? 17.641 11.037 -15.035 1.00 48.06 69 THR A CA 1
ATOM 523 C C . THR A 1 69 ? 17.504 9.928 -16.072 1.00 48.06 69 THR A C 1
ATOM 525 O O . THR A 1 69 ? 17.991 8.817 -15.847 1.00 48.06 69 THR A O 1
ATOM 528 N N . GLU A 1 70 ? 16.733 10.188 -17.121 1.00 49.00 70 GLU A N 1
ATOM 529 C CA . GLU A 1 70 ? 16.836 9.417 -18.350 1.00 49.00 70 GLU A CA 1
ATOM 530 C C . GLU A 1 70 ? 18.300 9.497 -18.795 1.00 49.00 70 GLU A C 1
ATOM 532 O O . GLU A 1 70 ? 18.900 10.577 -18.797 1.00 49.00 70 GLU A O 1
ATOM 537 N N . VAL A 1 71 ? 18.888 8.332 -19.050 1.00 41.59 71 VAL A N 1
ATOM 538 C CA . VAL A 1 71 ? 19.995 8.219 -19.999 1.00 41.59 71 VAL A CA 1
ATOM 539 C C . VAL A 1 71 ? 19.356 8.110 -21.371 1.00 41.59 71 VAL A C 1
ATOM 541 O O . VAL A 1 71 ? 18.359 7.355 -21.456 1.00 41.59 71 VAL A O 1
#

Organism: NCBI:txid34285

Solvent-accessible surface area (backbone atoms only — not comparable to full-atom values): 4477 Å² total; per-residue (Å²): 109,67,71,59,37,66,72,36,68,83,70,64,57,53,57,53,58,58,59,48,48,64,55,51,43,71,76,35,36,41,68,49,101,88,38,71,74,36,65,55,48,41,79,46,75,48,75,40,64,41,99,86,70,37,61,72,47,72,49,79,48,81,44,85,46,92,81,69,83,80,129

pLDDT: mean 73.9, std 9.88, range [41.59, 85.62]

Secondary structure (DSSP, 8-state):
-HHHHHHS-SSSHHHHHHHHHHHHHHHHEE--SS-TTEE-EEEEEEEEEPTTS-EEEEEEEEEE-------

Mean predicted aligned error: 9.0 Å

Radius of gyration: 14.96 Å; Cα contacts (8 Å, |Δi|>4): 85; chains: 1; bounding box: 35×20×38 Å

Sequence (71 aa):
MQYLAALGGGSGIEYEILKTNPILEAFGNAKTLRNDNSSRFGKLIEIHFSETGKISGAKIQTCKLIFTTEV